Protein AF-A0A7S1H616-F1 (afdb_monomer_lite)

InterPro domains:
  IPR005151 Tail specific protease [PF03572] (18-111)
  IPR029045 ClpP/crotonase-like domain superfamily [SSF52096] (17-111)

Foldseek 3Di:
DPPPQKDKDWDQDPPQGIEIEIEGQEFDPCLQVVVLVSVVVSVVVVHQAYEYEDENRPYYDPNSVQSNVQQAAAFPAWDDFDADPVGTDDTDTRHHHHVDHDRHYHYHYDPD

Sequence (112 aa):
IKITSVRSYSTSVSGVGKVGVIRVKSFSGTTADTVKSEVEGLKKKGANSIVLDLRGNPGGLLPGGVDTASLFLDSNKPVVYVVNKDGVVDAQSTYQTGFDLTTPLVVFVNSN

Organism: NCBI:txid33649

pLDDT: mean 93.94, std 9.31, range [41.44, 98.38]

Secondary structure (DSSP, 8-state):
-----EEEEEEEETTTEEEEEEEESSB-TTHHHHHHHHHHHHHHTT--EEEEE-TT---B-HHHHHHHHHTTS-TT-EEEEEEETTEEEEEEE-SS--S-SSS-EEEE----

Radius of gyration: 15.05 Å; chains: 1; bounding box: 39×36×40 Å

Structure (mmCIF, N/CA/C/O backbone):
data_AF-A0A7S1H616-F1
#
_entry.id   AF-A0A7S1H616-F1
#
loop_
_atom_site.group_PDB
_atom_site.id
_atom_site.type_symbol
_atom_site.label_atom_id
_atom_site.label_alt_id
_atom_site.label_comp_id
_atom_site.label_asym_id
_atom_site.label_entity_id
_atom_site.label_seq_id
_atom_site.pdbx_PDB_ins_code
_atom_site.Cartn_x
_atom_site.Cartn_y
_atom_site.Cartn_z
_atom_site.occupancy
_atom_site.B_iso_or_equiv
_atom_site.auth_seq_id
_atom_site.auth_comp_id
_atom_site.auth_asym_id
_atom_site.auth_atom_id
_atom_site.pdbx_PDB_model_num
ATOM 1 N N . ILE A 1 1 ? 1.426 22.878 -9.380 1.00 41.44 1 ILE A N 1
ATOM 2 C CA . ILE A 1 1 ? 0.215 22.051 -9.138 1.00 41.44 1 ILE A CA 1
ATOM 3 C C . ILE A 1 1 ? 0.621 20.901 -8.223 1.00 41.44 1 ILE A C 1
ATOM 5 O O . ILE A 1 1 ? 1.426 20.081 -8.642 1.00 41.44 1 ILE A O 1
ATOM 9 N N . LYS A 1 2 ? 0.155 20.858 -6.967 1.00 42.94 2 LYS A N 1
ATOM 10 C CA . LYS A 1 2 ? 0.401 19.704 -6.086 1.00 42.94 2 LYS A CA 1
ATOM 11 C C . LYS A 1 2 ? -0.624 18.632 -6.453 1.00 42.94 2 LYS A C 1
ATOM 13 O O . LYS A 1 2 ? -1.774 18.714 -6.034 1.00 42.94 2 LYS A O 1
ATOM 18 N N . ILE A 1 3 ? -0.244 17.682 -7.305 1.00 54.78 3 ILE A N 1
ATOM 19 C CA . ILE A 1 3 ? -1.099 16.528 -7.595 1.00 54.78 3 ILE A CA 1
ATOM 20 C C . ILE A 1 3 ? -1.122 15.671 -6.328 1.00 54.78 3 ILE A C 1
ATOM 22 O O . ILE A 1 3 ? -0.131 15.044 -5.971 1.00 54.78 3 ILE A O 1
ATOM 26 N N . THR A 1 4 ? -2.239 15.681 -5.605 1.00 70.44 4 THR A N 1
ATOM 27 C CA . THR A 1 4 ? -2.435 14.807 -4.443 1.00 70.44 4 THR A CA 1
ATOM 28 C C . THR A 1 4 ? -2.723 13.388 -4.939 1.00 70.44 4 THR A C 1
ATOM 30 O O . THR A 1 4 ? -3.866 13.075 -5.289 1.00 70.44 4 THR A O 1
ATOM 33 N N . SER A 1 5 ? -1.681 12.557 -5.015 1.00 84.38 5 SER A N 1
ATOM 34 C CA . SER A 1 5 ? -1.746 11.172 -5.502 1.00 84.38 5 SER A CA 1
ATOM 35 C C . SER A 1 5 ? -2.368 10.201 -4.498 1.00 84.38 5 SER A C 1
ATOM 37 O O . SER A 1 5 ? -2.904 9.181 -4.916 1.00 84.38 5 SER A O 1
ATOM 39 N N . VAL A 1 6 ? -2.373 10.529 -3.203 1.00 93.69 6 VAL A N 1
ATOM 40 C CA . VAL A 1 6 ? -2.942 9.694 -2.134 1.00 93.69 6 VAL A CA 1
ATOM 41 C C . VAL A 1 6 ? -3.994 10.479 -1.355 1.00 93.69 6 VAL A C 1
ATOM 43 O O . VAL A 1 6 ? -3.775 11.634 -0.998 1.00 93.69 6 VAL A O 1
ATOM 46 N N . ARG A 1 7 ? -5.157 9.873 -1.106 1.00 94.94 7 ARG A N 1
ATOM 47 C CA . ARG A 1 7 ? -6.218 10.425 -0.246 1.00 94.94 7 ARG A CA 1
ATOM 48 C C . ARG A 1 7 ? -6.720 9.353 0.703 1.00 94.94 7 ARG A C 1
ATOM 50 O O . ARG A 1 7 ? -6.788 8.198 0.301 1.00 94.94 7 ARG A O 1
ATOM 57 N N . SER A 1 8 ? -7.144 9.732 1.903 1.00 96.62 8 SER A N 1
ATOM 58 C CA . SER A 1 8 ? -7.699 8.789 2.871 1.00 96.62 8 SER A CA 1
ATOM 59 C C . SER A 1 8 ? -8.995 9.291 3.511 1.00 96.62 8 SER A C 1
ATOM 61 O O . SER A 1 8 ? -9.267 10.494 3.547 1.00 96.62 8 SER A O 1
ATOM 63 N N . TYR A 1 9 ? -9.815 8.362 3.994 1.00 97.12 9 TYR A N 1
ATOM 64 C CA . TYR A 1 9 ? -10.965 8.624 4.861 1.00 97.12 9 TYR A CA 1
ATOM 65 C C . TYR A 1 9 ? -11.328 7.357 5.644 1.00 97.12 9 TYR A C 1
ATOM 67 O O . TYR A 1 9 ? -10.827 6.276 5.352 1.00 97.12 9 TYR A O 1
ATOM 75 N N . SER A 1 10 ? -12.204 7.466 6.644 1.00 97.00 10 SER A N 1
ATOM 76 C CA . SER A 1 10 ? -12.744 6.302 7.359 1.00 97.00 10 SER A CA 1
ATOM 77 C C . SER A 1 10 ? -14.259 6.244 7.240 1.00 97.00 10 SER A C 1
ATOM 79 O O . SER A 1 10 ? -14.909 7.288 7.264 1.00 97.00 10 SER A O 1
ATOM 81 N N . THR A 1 11 ? -14.821 5.043 7.208 1.00 96.31 11 THR A N 1
ATOM 82 C CA . THR A 1 11 ? -16.267 4.800 7.268 1.00 96.31 11 THR A CA 1
ATOM 83 C C . THR A 1 11 ? -16.578 3.693 8.276 1.00 96.31 11 THR A C 1
ATOM 85 O O . THR A 1 11 ? -15.694 2.916 8.626 1.00 96.31 11 THR A O 1
ATOM 88 N N . SER A 1 12 ? -17.815 3.627 8.768 1.00 96.25 12 SER A N 1
ATOM 89 C CA . SER A 1 12 ? -18.267 2.531 9.636 1.00 96.25 12 SER A CA 1
ATOM 90 C C . SER A 1 12 ? -19.174 1.602 8.845 1.00 96.25 12 SER A C 1
ATOM 92 O O . SER A 1 12 ? -20.127 2.055 8.214 1.00 96.25 12 SER A O 1
ATOM 94 N N . VAL A 1 13 ? -18.877 0.308 8.882 1.00 94.31 13 VAL A N 1
ATOM 95 C CA . VAL A 1 13 ? -19.632 -0.736 8.188 1.00 94.31 13 VAL A CA 1
ATOM 96 C C . VAL A 1 13 ? -20.205 -1.685 9.235 1.00 94.31 13 VAL A C 1
ATOM 98 O O . VAL A 1 13 ? -19.469 -2.224 10.065 1.00 94.31 13 VAL A O 1
ATOM 101 N N . SER A 1 14 ? -21.526 -1.876 9.212 1.00 94.25 14 SER A N 1
ATOM 102 C CA . SER A 1 14 ? -22.207 -2.794 10.131 1.00 94.25 14 SER A CA 1
ATOM 103 C C . SER A 1 14 ? -21.621 -4.204 10.013 1.00 94.25 14 SER A C 1
ATOM 105 O O . SER A 1 14 ? -21.417 -4.696 8.906 1.00 94.25 14 SER A O 1
ATOM 107 N N . GLY A 1 15 ? -21.303 -4.834 11.146 1.00 92.25 15 GLY A N 1
ATOM 108 C CA . GLY A 1 15 ? -20.690 -6.168 11.196 1.00 92.25 15 GLY A CA 1
ATOM 109 C C . GLY A 1 15 ? -19.177 -6.227 10.932 1.00 92.25 15 GLY A C 1
ATOM 110 O O . GLY A 1 15 ? -18.582 -7.269 11.175 1.00 92.25 15 GLY A O 1
ATOM 111 N N . VAL A 1 16 ? -18.538 -5.134 10.497 1.00 92.12 16 VAL A N 1
ATOM 112 C CA . VAL A 1 16 ? -17.074 -5.060 10.268 1.00 92.12 16 VAL A CA 1
ATOM 113 C C . VAL A 1 16 ? -16.400 -4.079 11.236 1.00 92.12 16 VAL A C 1
ATOM 115 O O . VAL A 1 16 ? -15.293 -4.314 11.720 1.00 92.12 16 VAL A O 1
ATOM 118 N N . GLY A 1 17 ? -17.078 -2.978 11.562 1.00 95.06 17 GLY A N 1
ATOM 119 C CA . GLY A 1 17 ? -16.531 -1.894 12.372 1.00 95.06 17 GLY A CA 1
ATOM 120 C C . GLY A 1 17 ? -16.018 -0.745 11.509 1.00 95.06 17 GLY A C 1
ATOM 121 O O . GLY A 1 17 ? -16.606 -0.414 10.477 1.00 95.06 17 GLY A O 1
ATOM 122 N N . LYS A 1 18 ? -14.955 -0.078 11.962 1.00 97.81 18 LYS A N 1
ATOM 123 C CA . LYS A 1 18 ? -14.431 1.118 11.300 1.00 97.81 18 LYS A CA 1
ATOM 124 C C . LYS A 1 18 ? -13.367 0.738 10.275 1.00 97.81 18 LYS A C 1
ATOM 126 O O . LYS A 1 18 ? -12.311 0.221 10.627 1.00 97.81 18 LYS A O 1
ATOM 131 N N . VAL A 1 19 ? -13.638 1.059 9.019 1.00 98.12 19 VAL A N 1
ATOM 132 C CA . VAL A 1 19 ? -12.784 0.763 7.869 1.00 98.12 19 VAL A CA 1
ATOM 133 C C . VAL A 1 19 ? -12.073 2.041 7.440 1.00 98.12 19 VAL A C 1
ATOM 135 O O . VAL A 1 19 ? -12.715 3.069 7.208 1.00 98.12 19 VAL A O 1
ATOM 138 N N . GLY A 1 20 ? -10.750 1.989 7.326 1.00 98.31 20 GLY A N 1
ATOM 139 C CA . GLY A 1 20 ? -9.958 3.031 6.687 1.00 98.31 20 GLY A CA 1
ATOM 140 C C . GLY A 1 20 ? -9.855 2.773 5.188 1.00 98.31 20 GLY A C 1
ATOM 141 O O . GLY A 1 20 ? -9.581 1.658 4.769 1.00 98.31 20 GLY A O 1
ATOM 142 N N . VAL A 1 21 ? -10.073 3.789 4.365 1.00 98.38 21 VAL A N 1
ATOM 143 C CA . VAL A 1 21 ? -9.946 3.701 2.909 1.00 98.38 21 VAL A CA 1
ATOM 144 C C . VAL A 1 21 ? -8.841 4.645 2.475 1.00 98.38 21 VAL A C 1
ATOM 146 O O . VAL A 1 21 ? -8.892 5.836 2.778 1.00 98.38 21 VAL A O 1
ATOM 149 N N . ILE A 1 22 ? -7.857 4.120 1.752 1.00 98.31 22 ILE A N 1
ATOM 150 C CA . ILE A 1 22 ? -6.748 4.876 1.177 1.00 98.31 22 ILE A CA 1
ATOM 151 C C . ILE A 1 22 ? -6.810 4.703 -0.330 1.00 98.31 22 ILE A C 1
ATOM 153 O O . ILE A 1 22 ? -6.678 3.598 -0.843 1.00 98.31 22 ILE A O 1
ATOM 157 N N . ARG A 1 23 ? -7.002 5.804 -1.051 1.00 97.88 23 ARG A N 1
ATOM 158 C CA . ARG A 1 23 ? -7.016 5.823 -2.509 1.00 97.88 23 ARG A CA 1
ATOM 159 C C . ARG A 1 23 ? -5.687 6.320 -3.049 1.00 97.88 23 ARG A C 1
ATOM 161 O O . ARG A 1 23 ? -5.322 7.469 -2.793 1.00 97.88 23 ARG A O 1
ATOM 168 N N . VAL A 1 24 ? -5.028 5.495 -3.860 1.00 97.62 24 VAL A N 1
ATOM 169 C CA . VAL A 1 24 ? -3.789 5.842 -4.571 1.00 97.62 24 VAL A CA 1
ATOM 170 C C . VAL A 1 24 ? -4.110 6.007 -6.052 1.00 97.62 24 VAL A C 1
ATOM 172 O O . VAL A 1 24 ? -4.468 5.049 -6.728 1.00 97.62 24 VAL A O 1
ATOM 175 N N . LYS A 1 25 ? -4.001 7.237 -6.559 1.00 95.44 25 LYS A N 1
ATOM 176 C CA . LYS A 1 25 ? -4.292 7.594 -7.957 1.00 95.44 25 LYS A CA 1
ATOM 177 C C . LYS A 1 25 ? -3.138 7.312 -8.919 1.00 95.44 25 LYS A C 1
ATOM 179 O O . LYS A 1 25 ? -3.392 7.130 -10.100 1.00 95.44 25 LYS A O 1
ATOM 184 N N . SER A 1 26 ? -1.900 7.345 -8.436 1.00 95.19 26 SER A N 1
ATOM 185 C CA . SER A 1 26 ? -0.686 7.063 -9.210 1.00 95.19 26 SER A CA 1
ATOM 186 C C . SER A 1 26 ? 0.476 6.787 -8.261 1.00 95.19 26 SER A C 1
ATOM 188 O O . SER A 1 26 ? 0.513 7.341 -7.156 1.00 95.19 26 SER A O 1
ATOM 190 N N . PHE A 1 27 ? 1.455 6.001 -8.702 1.00 96.12 27 PHE A N 1
ATOM 191 C CA . PHE A 1 27 ? 2.663 5.731 -7.919 1.00 96.12 27 PHE A CA 1
ATOM 192 C C . PHE A 1 27 ? 3.772 6.754 -8.206 1.00 96.12 27 PHE A C 1
ATOM 194 O O . PHE A 1 27 ? 4.186 6.953 -9.348 1.00 96.12 27 PHE A O 1
ATOM 201 N N . SER A 1 28 ? 4.265 7.402 -7.153 1.00 95.00 28 SER A N 1
ATOM 202 C CA . SER A 1 28 ? 5.425 8.296 -7.148 1.00 95.00 28 SER A CA 1
ATOM 203 C C . SER A 1 28 ? 6.436 7.832 -6.098 1.00 95.00 28 SER A C 1
ATOM 205 O O . SER A 1 28 ? 6.133 6.975 -5.271 1.00 95.00 28 SER A O 1
ATOM 207 N N . GLY A 1 29 ? 7.627 8.438 -6.078 1.00 93.12 29 GLY A N 1
ATOM 208 C CA . GLY A 1 29 ? 8.676 8.093 -5.106 1.00 93.12 29 GLY A CA 1
ATOM 209 C C . GLY A 1 29 ? 8.325 8.378 -3.639 1.00 93.12 29 GLY A C 1
ATOM 210 O O . GLY A 1 29 ? 9.067 7.989 -2.756 1.00 93.12 29 GLY A O 1
ATOM 211 N N . THR A 1 30 ? 7.201 9.046 -3.363 1.00 95.25 30 THR A N 1
ATOM 212 C CA . THR A 1 30 ? 6.728 9.373 -2.004 1.00 95.25 30 THR A CA 1
ATOM 213 C C . THR A 1 30 ? 5.436 8.640 -1.630 1.00 95.25 30 THR A C 1
ATOM 215 O O . THR A 1 30 ? 4.841 8.925 -0.585 1.00 95.25 30 THR A O 1
ATOM 218 N N . THR A 1 31 ? 4.933 7.751 -2.499 1.00 96.31 31 THR A N 1
ATOM 219 C CA . THR A 1 31 ? 3.641 7.085 -2.284 1.00 96.31 31 THR A CA 1
ATOM 220 C C . THR A 1 31 ? 3.669 6.217 -1.033 1.00 96.31 31 THR A C 1
ATOM 222 O O . THR A 1 31 ? 2.749 6.335 -0.229 1.00 96.31 31 THR A O 1
ATOM 225 N N . ALA A 1 32 ? 4.725 5.425 -0.826 1.00 96.94 32 ALA A N 1
ATOM 226 C CA . ALA A 1 32 ? 4.838 4.533 0.326 1.00 96.94 32 ALA A CA 1
ATOM 227 C C . ALA A 1 32 ? 4.786 5.300 1.659 1.00 96.94 32 ALA A C 1
ATOM 229 O O . ALA A 1 32 ? 3.955 4.993 2.513 1.00 96.94 32 ALA A O 1
ATOM 230 N N . ASP A 1 33 ? 5.578 6.366 1.803 1.00 97.12 33 ASP A N 1
ATOM 231 C CA . ASP A 1 33 ? 5.584 7.196 3.016 1.00 97.12 33 ASP A CA 1
ATOM 232 C C . ASP A 1 33 ? 4.218 7.826 3.292 1.00 97.12 33 ASP A C 1
ATOM 234 O O . ASP A 1 33 ? 3.741 7.849 4.430 1.00 97.12 33 ASP A O 1
ATOM 238 N N . THR A 1 34 ? 3.557 8.304 2.235 1.00 97.31 34 THR A N 1
ATOM 239 C CA . THR A 1 34 ? 2.228 8.907 2.362 1.00 97.31 34 THR A CA 1
ATOM 240 C C . THR A 1 34 ? 1.199 7.853 2.768 1.00 97.31 34 THR A C 1
ATOM 242 O O . THR A 1 34 ? 0.437 8.079 3.701 1.00 97.31 34 THR A O 1
ATOM 245 N N . VAL A 1 35 ? 1.198 6.677 2.130 1.00 98.00 35 VAL A N 1
ATOM 246 C CA . VAL A 1 35 ? 0.301 5.566 2.487 1.00 98.00 35 VAL A CA 1
ATOM 247 C C . VAL A 1 35 ? 0.522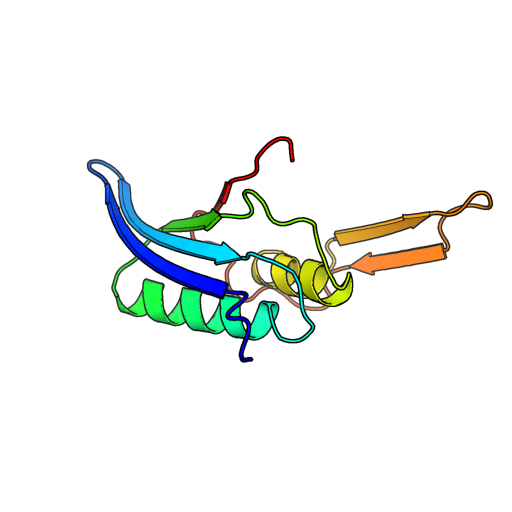 5.144 3.937 1.00 98.00 35 VAL A C 1
ATOM 249 O O . VAL A 1 35 ? -0.450 5.055 4.683 1.00 98.00 35 VAL A O 1
ATOM 252 N N . LYS A 1 36 ? 1.773 4.959 4.369 1.00 98.06 36 LYS A N 1
ATOM 253 C CA . LYS A 1 36 ? 2.107 4.616 5.756 1.00 98.06 36 LYS A CA 1
ATOM 254 C C . LYS A 1 36 ? 1.547 5.641 6.745 1.00 98.06 36 LYS A C 1
ATOM 256 O O . LYS A 1 36 ? 0.867 5.262 7.697 1.00 98.06 36 LYS A O 1
ATOM 261 N N . SER A 1 37 ? 1.778 6.931 6.492 1.00 98.06 37 SER A N 1
ATOM 262 C CA . SER A 1 37 ? 1.280 8.016 7.348 1.00 98.06 37 SER A CA 1
ATOM 263 C C . SER A 1 37 ? -0.253 8.030 7.438 1.00 98.06 37 SER A C 1
ATOM 265 O O . SER A 1 37 ? -0.818 8.177 8.525 1.00 98.06 37 SER A O 1
ATOM 267 N N . GLU A 1 38 ? -0.939 7.805 6.316 1.00 98.00 38 GLU A N 1
ATOM 268 C CA . GLU A 1 38 ? -2.400 7.736 6.278 1.00 98.00 38 GLU A CA 1
ATOM 269 C C . GLU A 1 38 ? -2.944 6.496 7.010 1.00 98.00 38 GLU A C 1
ATOM 271 O O . GLU A 1 38 ? -3.916 6.615 7.760 1.00 98.00 38 GLU A O 1
ATOM 276 N N . VAL A 1 39 ? -2.304 5.324 6.874 1.00 98.00 39 VAL A N 1
ATOM 277 C CA . VAL A 1 39 ? -2.666 4.115 7.643 1.00 98.00 39 VAL A CA 1
ATOM 278 C C . VAL A 1 39 ? -2.537 4.384 9.143 1.00 98.00 39 VAL A C 1
ATOM 280 O O . VAL A 1 39 ? -3.486 4.142 9.891 1.00 98.00 39 VAL A O 1
ATOM 283 N N . GLU A 1 40 ? -1.407 4.932 9.597 1.00 98.00 40 GLU A N 1
ATOM 284 C CA . GLU A 1 40 ? -1.200 5.287 11.008 1.00 98.00 40 GLU A CA 1
ATOM 285 C C . GLU A 1 40 ? -2.286 6.243 11.519 1.00 98.00 40 GLU A C 1
ATOM 287 O O . GLU A 1 40 ? -2.840 6.045 12.605 1.00 98.00 40 GLU A O 1
ATOM 292 N N . GLY A 1 41 ? -2.620 7.268 10.731 1.00 97.94 41 GLY A N 1
ATOM 293 C CA . GLY A 1 41 ? -3.667 8.232 11.058 1.00 97.94 41 GLY A CA 1
ATOM 294 C C . GLY A 1 41 ? -5.054 7.595 11.167 1.00 97.94 41 GLY A C 1
ATOM 295 O O . GLY A 1 41 ? -5.810 7.910 12.090 1.00 97.94 41 GLY A O 1
ATOM 296 N N . LEU A 1 42 ? -5.397 6.680 10.260 1.00 98.12 42 LEU A N 1
ATOM 297 C CA . LEU A 1 42 ? -6.672 5.959 10.274 1.00 98.12 42 LEU A CA 1
ATOM 298 C C . LEU A 1 42 ? -6.767 4.992 11.460 1.00 98.12 42 LEU A C 1
ATOM 300 O O . LEU A 1 42 ? -7.799 4.964 12.136 1.00 98.12 42 LEU A O 1
ATOM 304 N N . LYS A 1 43 ? -5.685 4.271 11.777 1.00 96.94 43 LYS A N 1
ATOM 305 C CA . LYS A 1 43 ? -5.613 3.377 12.945 1.00 96.94 43 LYS A CA 1
ATOM 306 C C . LYS A 1 43 ? -5.772 4.150 14.252 1.00 96.94 43 LYS A C 1
ATOM 308 O O . LYS A 1 43 ? -6.579 3.763 15.092 1.00 96.94 43 LYS A O 1
ATOM 313 N N . LYS A 1 44 ? -5.117 5.310 14.390 1.00 97.50 44 LYS A N 1
ATOM 314 C CA . LYS A 1 44 ? -5.313 6.224 15.538 1.00 97.50 44 LYS A CA 1
ATOM 315 C C . LYS A 1 44 ? -6.759 6.716 15.667 1.00 97.50 44 LYS A C 1
ATOM 317 O O . LYS A 1 44 ? -7.220 6.980 16.771 1.00 97.50 44 LYS A O 1
ATOM 322 N N . LYS A 1 45 ? -7.494 6.808 14.555 1.00 96.62 45 LYS A N 1
ATOM 323 C CA . LYS A 1 45 ? -8.930 7.143 14.527 1.00 96.62 45 LYS A CA 1
ATOM 324 C C . LYS A 1 45 ? -9.842 5.931 14.765 1.00 96.62 45 LYS A C 1
ATOM 326 O O . LYS A 1 45 ? -11.062 6.080 14.658 1.00 96.62 45 LYS A O 1
ATOM 331 N N . GLY A 1 46 ? -9.288 4.762 15.079 1.00 96.88 46 GLY A N 1
ATOM 332 C CA . GLY A 1 46 ? -10.018 3.542 15.418 1.00 96.88 46 GLY A CA 1
ATOM 333 C C . GLY A 1 46 ? -10.339 2.632 14.234 1.00 96.88 46 GLY A C 1
ATOM 334 O O . GLY A 1 46 ? -11.177 1.750 14.391 1.00 96.88 46 GLY A O 1
ATOM 335 N N . ALA A 1 47 ? -9.741 2.846 13.055 1.00 97.75 47 ALA A N 1
ATOM 336 C CA . ALA A 1 47 ? -9.890 1.903 11.950 1.00 97.75 47 ALA A CA 1
ATOM 337 C C . ALA A 1 47 ? -9.191 0.575 12.283 1.00 97.75 47 ALA A C 1
ATOM 339 O O . ALA A 1 47 ? -8.019 0.571 12.659 1.00 97.75 47 ALA A O 1
ATOM 340 N N . ASN A 1 48 ? -9.909 -0.537 12.138 1.00 95.88 48 ASN A N 1
ATOM 341 C CA . ASN A 1 48 ? -9.425 -1.892 12.432 1.00 95.88 48 ASN A CA 1
ATOM 342 C C . ASN A 1 48 ? -9.184 -2.731 11.166 1.00 95.88 48 ASN A C 1
ATOM 344 O O . ASN A 1 48 ? -8.765 -3.878 11.258 1.00 95.88 48 ASN A O 1
ATOM 348 N N . SER A 1 49 ? -9.478 -2.166 10.000 1.00 97.56 49 SER A N 1
ATOM 349 C CA . SER A 1 49 ? -9.358 -2.781 8.681 1.00 97.56 49 SER A CA 1
ATOM 350 C C . SER A 1 49 ? -9.098 -1.688 7.648 1.00 97.56 49 SER A C 1
ATOM 352 O O . SER A 1 49 ? -9.492 -0.530 7.842 1.00 97.56 49 SER A O 1
ATOM 354 N N . ILE A 1 50 ? -8.403 -2.038 6.567 1.00 98.25 50 ILE A N 1
ATOM 355 C CA . ILE A 1 50 ? -7.947 -1.094 5.547 1.00 98.25 50 ILE A CA 1
ATOM 356 C C . ILE A 1 50 ? -8.376 -1.565 4.158 1.00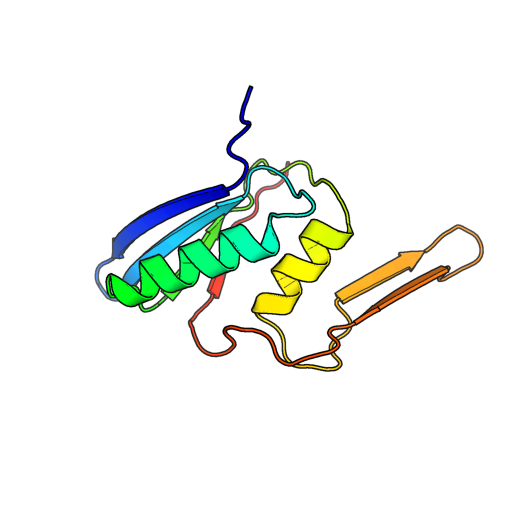 98.25 50 ILE A C 1
ATOM 358 O O . ILE A 1 50 ? -8.259 -2.736 3.806 1.00 98.25 50 ILE A O 1
ATOM 362 N N . VAL A 1 51 ? -8.839 -0.621 3.344 1.00 98.38 51 VAL A N 1
ATOM 363 C CA . VAL A 1 51 ? -9.035 -0.784 1.905 1.00 98.38 51 VAL A CA 1
ATOM 364 C C . VAL A 1 51 ? -8.025 0.094 1.179 1.00 98.38 51 VAL A C 1
ATOM 366 O O . VAL A 1 51 ? -8.034 1.316 1.341 1.00 98.38 51 VAL A O 1
ATOM 369 N N . LEU A 1 52 ? -7.190 -0.517 0.345 1.00 98.25 52 LEU A N 1
ATOM 370 C CA . LEU A 1 52 ? -6.335 0.174 -0.612 1.00 98.25 52 LEU A CA 1
ATOM 371 C C . LEU A 1 52 ? -7.061 0.245 -1.963 1.00 98.25 52 LEU A C 1
ATOM 373 O O . LEU A 1 52 ? -7.129 -0.738 -2.697 1.00 98.25 52 LEU A O 1
ATOM 377 N N . ASP A 1 53 ? -7.640 1.402 -2.280 1.00 98.00 53 ASP A N 1
ATOM 378 C CA . ASP A 1 53 ? -8.362 1.654 -3.532 1.00 98.00 53 ASP A CA 1
ATOM 379 C C . ASP A 1 53 ? -7.386 2.099 -4.630 1.00 98.00 53 ASP A C 1
ATOM 381 O O . ASP A 1 53 ? -6.886 3.230 -4.631 1.00 98.00 53 ASP A O 1
ATOM 385 N N . LEU A 1 54 ? -7.129 1.193 -5.572 1.00 97.31 54 LEU A N 1
ATOM 386 C CA . LEU A 1 54 ? -6.284 1.395 -6.749 1.00 97.31 54 LEU A CA 1
ATOM 387 C C . LEU A 1 54 ? -7.111 1.579 -8.031 1.00 97.31 54 LEU A C 1
ATOM 389 O O . LEU A 1 54 ? -6.563 1.551 -9.131 1.00 97.31 54 LEU A O 1
ATOM 393 N N . ARG A 1 55 ? -8.431 1.780 -7.936 1.00 96.62 55 ARG A N 1
ATOM 394 C CA . ARG A 1 55 ? -9.269 1.923 -9.133 1.00 96.62 55 ARG A CA 1
ATOM 395 C C . ARG A 1 55 ? -8.931 3.191 -9.908 1.00 96.62 55 ARG A C 1
ATOM 397 O O . ARG A 1 55 ? -8.957 4.308 -9.366 1.00 96.62 55 ARG A O 1
ATOM 404 N N . GLY A 1 56 ? -8.706 3.012 -11.207 1.00 94.81 56 GLY A N 1
ATOM 405 C CA . GLY A 1 56 ? -8.285 4.075 -12.116 1.00 94.81 56 GLY A CA 1
ATOM 406 C C . GLY A 1 56 ? -6.865 4.581 -11.860 1.00 94.81 56 GLY A C 1
ATOM 407 O O . GLY A 1 56 ? -6.571 5.718 -12.219 1.00 94.81 56 GLY A O 1
ATOM 408 N N . ASN A 1 57 ? -6.014 3.781 -11.212 1.00 95.50 57 ASN A N 1
ATOM 409 C CA . ASN A 1 57 ? -4.584 4.041 -11.105 1.00 95.50 57 ASN A CA 1
ATOM 410 C C . ASN A 1 57 ? -3.877 3.453 -12.344 1.00 95.50 57 ASN A C 1
ATOM 412 O O . ASN A 1 57 ? -3.797 2.232 -12.446 1.00 95.50 57 ASN A O 1
ATOM 416 N N . PRO A 1 58 ? -3.358 4.279 -13.274 1.00 94.56 58 PRO A N 1
ATOM 417 C CA . PRO A 1 58 ? -2.699 3.799 -14.493 1.00 94.56 58 PRO A CA 1
ATOM 418 C C . PRO A 1 58 ? -1.271 3.276 -14.243 1.00 94.56 58 PRO A C 1
ATOM 420 O O . PRO A 1 58 ? -0.553 2.964 -15.189 1.00 94.56 58 PRO A O 1
ATOM 423 N N . GLY A 1 59 ? -0.818 3.247 -12.986 1.00 93.56 59 GLY A N 1
ATOM 424 C CA . GLY A 1 59 ? 0.544 2.913 -12.592 1.00 93.56 59 GLY A CA 1
ATOM 425 C C . GLY A 1 59 ? 1.360 4.142 -12.185 1.00 93.56 59 GLY A C 1
ATOM 426 O O . GLY A 1 59 ? 0.872 5.075 -11.536 1.00 93.56 59 GLY A O 1
ATOM 427 N N . GLY A 1 60 ? 2.649 4.117 -12.510 1.00 94.25 60 GLY A N 1
ATOM 428 C CA . GLY A 1 60 ? 3.613 5.141 -12.123 1.00 94.25 60 GLY A CA 1
ATOM 429 C C . GLY A 1 60 ? 5.012 4.557 -11.965 1.00 94.25 60 GLY A C 1
ATOM 430 O O . GLY A 1 60 ? 5.372 3.598 -12.643 1.00 94.25 60 GLY A O 1
ATOM 431 N N . LEU A 1 61 ? 5.805 5.137 -11.068 1.00 94.81 61 LEU A N 1
ATOM 432 C CA . LEU A 1 61 ? 7.162 4.659 -10.812 1.00 94.81 61 LEU A CA 1
ATOM 433 C C . LEU A 1 61 ? 7.134 3.276 -10.153 1.00 94.81 61 LEU A C 1
ATOM 435 O O . LEU A 1 61 ? 6.515 3.114 -9.101 1.00 94.81 61 LEU A O 1
ATOM 439 N N . LEU A 1 62 ? 7.860 2.317 -10.739 1.00 94.50 62 LEU A N 1
ATOM 440 C CA . LEU A 1 62 ? 7.994 0.956 -10.214 1.00 94.50 62 LEU A CA 1
ATOM 441 C C . LEU A 1 62 ? 8.416 0.930 -8.730 1.00 94.50 62 LEU A C 1
ATOM 443 O O . LEU A 1 62 ? 7.709 0.278 -7.960 1.00 94.50 62 LEU A O 1
ATOM 447 N N . PRO A 1 63 ? 9.446 1.689 -8.285 1.00 94.06 63 PRO A N 1
ATOM 448 C CA . PRO A 1 63 ? 9.800 1.748 -6.864 1.00 94.06 63 PRO A CA 1
ATOM 449 C C . PRO A 1 63 ? 8.632 2.186 -5.978 1.00 94.06 63 PRO A C 1
ATOM 451 O O . PRO A 1 63 ? 8.366 1.571 -4.958 1.00 94.06 63 PRO A O 1
ATOM 454 N N . GLY A 1 64 ? 7.834 3.164 -6.419 1.00 95.06 64 GLY A N 1
ATOM 455 C CA . GLY A 1 64 ? 6.667 3.615 -5.659 1.00 95.06 64 GLY A CA 1
ATOM 456 C C . GLY A 1 64 ? 5.636 2.505 -5.427 1.00 95.06 64 GLY A C 1
ATOM 457 O O . GLY A 1 64 ? 5.010 2.467 -4.368 1.00 95.06 64 GLY A O 1
ATOM 458 N N . GLY A 1 65 ? 5.465 1.592 -6.388 1.00 95.75 65 GLY A N 1
ATOM 459 C CA . GLY A 1 65 ? 4.614 0.410 -6.240 1.00 95.75 65 GLY A CA 1
ATOM 460 C C . GLY A 1 65 ? 5.226 -0.646 -5.319 1.00 95.75 65 GLY A C 1
ATOM 461 O O . GLY A 1 65 ? 4.556 -1.115 -4.398 1.00 95.75 65 GLY A O 1
ATOM 462 N N . VAL A 1 66 ? 6.504 -0.974 -5.531 1.00 96.31 66 VAL A N 1
ATOM 463 C CA . VAL A 1 66 ? 7.247 -1.972 -4.743 1.00 96.31 66 VAL A CA 1
ATOM 464 C C . VAL A 1 66 ? 7.350 -1.560 -3.276 1.00 96.31 66 VAL A C 1
ATOM 466 O O . VAL A 1 66 ? 7.026 -2.353 -2.391 1.00 96.31 66 VAL A O 1
ATOM 469 N N . ASP A 1 67 ? 7.703 -0.308 -3.002 1.00 96.69 67 ASP A N 1
ATOM 470 C CA . ASP A 1 67 ? 7.824 0.227 -1.645 1.00 96.69 67 ASP A CA 1
ATOM 471 C C . ASP A 1 67 ? 6.461 0.261 -0.943 1.00 96.69 67 ASP A C 1
ATOM 473 O O . ASP A 1 67 ? 6.358 -0.057 0.241 1.00 96.69 67 ASP A O 1
ATOM 477 N N . THR A 1 68 ? 5.386 0.582 -1.676 1.00 97.38 68 THR A N 1
ATOM 478 C CA . THR A 1 68 ? 4.022 0.559 -1.121 1.00 97.38 68 THR A CA 1
ATOM 479 C C . THR A 1 68 ? 3.584 -0.865 -0.782 1.00 97.38 68 THR A C 1
ATOM 481 O O . THR A 1 68 ? 3.009 -1.080 0.282 1.00 97.38 68 THR A O 1
ATOM 484 N N . ALA A 1 69 ? 3.860 -1.845 -1.648 1.00 97.19 69 ALA A N 1
ATOM 485 C CA . ALA A 1 69 ? 3.567 -3.252 -1.368 1.00 97.19 69 ALA A CA 1
ATOM 486 C C . ALA A 1 69 ? 4.372 -3.762 -0.163 1.00 97.19 69 ALA A C 1
ATOM 488 O O . ALA A 1 69 ? 3.832 -4.452 0.701 1.00 97.19 69 ALA A O 1
ATOM 489 N N . SER A 1 70 ? 5.636 -3.344 -0.059 1.00 97.50 70 SER A N 1
ATOM 490 C CA . SER A 1 70 ? 6.544 -3.715 1.030 1.00 97.50 70 SER A CA 1
ATOM 491 C C . SER A 1 70 ? 6.042 -3.295 2.416 1.00 97.50 70 SER A C 1
ATOM 493 O O . SER A 1 70 ? 6.426 -3.906 3.408 1.00 97.50 70 SER A O 1
ATOM 495 N N . LEU A 1 71 ? 5.144 -2.306 2.519 1.00 97.81 71 LEU A N 1
ATOM 496 C CA . LEU A 1 71 ? 4.516 -1.929 3.793 1.00 97.81 71 LEU A CA 1
ATOM 497 C C . LEU A 1 71 ? 3.694 -3.060 4.424 1.00 97.81 71 LEU A C 1
ATOM 499 O O . LEU A 1 71 ? 3.505 -3.045 5.639 1.00 97.81 71 LEU A O 1
ATOM 503 N N . PHE A 1 72 ? 3.211 -4.008 3.619 1.00 97.81 72 PHE A N 1
ATOM 504 C CA . PHE A 1 72 ? 2.230 -5.020 4.022 1.00 97.81 72 PHE A CA 1
ATOM 505 C C . PHE A 1 72 ? 2.736 -6.459 3.860 1.00 97.81 72 PHE A C 1
ATOM 507 O O . PHE A 1 72 ? 1.953 -7.404 3.917 1.00 97.81 72 PHE A O 1
ATOM 514 N N . LEU A 1 73 ? 4.036 -6.639 3.624 1.00 97.38 73 LEU A N 1
ATOM 515 C CA . LEU A 1 73 ? 4.652 -7.935 3.351 1.00 97.38 73 LEU A CA 1
ATOM 516 C C . LEU A 1 73 ? 5.766 -8.232 4.358 1.00 97.38 73 LEU A C 1
ATOM 518 O O . LEU A 1 73 ? 6.472 -7.331 4.804 1.00 97.38 73 LEU A O 1
ATOM 522 N N . ASP A 1 74 ? 5.951 -9.506 4.700 1.00 97.69 74 ASP A N 1
ATOM 523 C CA . ASP A 1 74 ? 7.120 -9.958 5.463 1.00 97.69 74 ASP A CA 1
ATOM 524 C C . ASP A 1 74 ? 8.432 -9.653 4.729 1.00 97.69 74 ASP A C 1
ATOM 526 O O . ASP A 1 74 ? 8.432 -9.389 3.527 1.00 97.69 74 ASP A O 1
ATOM 530 N N . SER A 1 75 ? 9.563 -9.761 5.431 1.00 95.62 75 SER A N 1
ATOM 531 C CA . SER A 1 75 ? 10.888 -9.736 4.804 1.00 95.62 75 SER A CA 1
ATOM 532 C C . SER A 1 75 ? 11.109 -10.943 3.881 1.00 95.62 75 SER A C 1
ATOM 534 O O . SER A 1 75 ? 10.503 -12.006 4.045 1.00 95.62 75 SER A O 1
ATOM 536 N N . ASN A 1 76 ? 12.019 -10.788 2.917 1.00 94.94 76 ASN A N 1
ATOM 537 C CA . ASN A 1 76 ? 12.421 -11.819 1.959 1.00 94.94 76 ASN A CA 1
ATOM 538 C C . ASN A 1 76 ? 11.267 -12.359 1.094 1.00 94.94 76 ASN A C 1
ATOM 540 O O . ASN A 1 76 ? 11.256 -13.534 0.718 1.00 94.94 76 ASN A O 1
ATOM 544 N N . LYS A 1 77 ? 10.280 -11.517 0.775 1.00 96.44 77 LYS A N 1
ATOM 545 C CA . LYS A 1 77 ? 9.183 -11.857 -0.136 1.00 96.44 77 LYS A CA 1
ATOM 546 C C . LYS A 1 77 ? 9.457 -11.274 -1.519 1.00 96.44 77 LYS A C 1
ATOM 548 O O . LYS A 1 77 ? 9.715 -10.074 -1.602 1.00 96.44 77 LYS A O 1
ATOM 553 N N . PRO A 1 78 ? 9.391 -12.078 -2.595 1.00 95.44 78 PRO A N 1
ATOM 554 C CA . PRO A 1 78 ? 9.495 -11.551 -3.949 1.00 95.44 78 PRO A CA 1
ATOM 555 C C . PRO A 1 78 ? 8.296 -10.645 -4.241 1.00 95.44 78 PRO A C 1
ATOM 557 O O . PRO A 1 78 ? 7.155 -11.014 -3.961 1.00 95.44 78 PRO A O 1
ATOM 560 N N . VAL A 1 79 ? 8.560 -9.462 -4.797 1.00 95.56 79 VAL A N 1
ATOM 561 C CA . VAL A 1 79 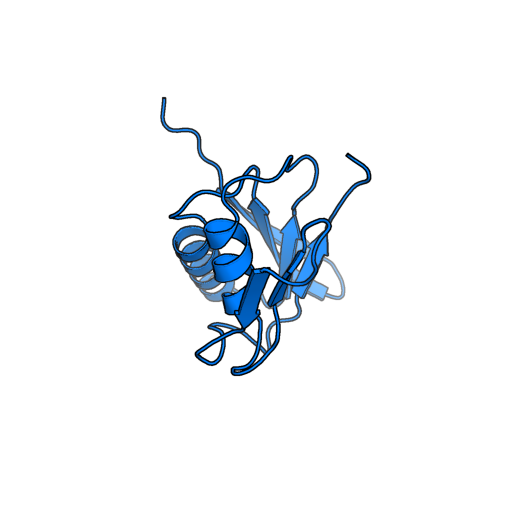? 7.534 -8.461 -5.126 1.00 95.56 79 VAL A CA 1
ATOM 562 C C . VAL A 1 79 ? 7.355 -8.342 -6.636 1.00 95.56 79 VAL A C 1
ATOM 564 O O . VAL A 1 79 ? 6.226 -8.344 -7.121 1.00 95.56 79 VAL A O 1
ATOM 567 N N . VAL A 1 80 ? 8.451 -8.255 -7.394 1.00 96.06 80 VAL A N 1
ATOM 568 C CA . VAL A 1 80 ? 8.398 -8.089 -8.853 1.00 96.06 80 VAL A CA 1
ATOM 569 C C . VAL A 1 80 ? 9.607 -8.719 -9.538 1.00 96.06 80 VAL A C 1
ATOM 571 O O . VAL A 1 80 ? 10.714 -8.701 -9.004 1.00 96.06 80 VAL A O 1
ATOM 574 N N . TYR A 1 81 ? 9.383 -9.228 -10.749 1.00 95.88 81 TYR A N 1
ATOM 575 C CA . TYR A 1 81 ? 10.420 -9.616 -11.700 1.00 95.88 81 TYR A CA 1
ATOM 576 C C . TYR A 1 81 ? 10.274 -8.765 -12.963 1.00 95.88 81 TYR A C 1
ATOM 578 O O . TYR A 1 81 ? 9.186 -8.690 -13.536 1.00 95.88 81 TYR A O 1
ATOM 586 N N . VAL A 1 82 ? 11.361 -8.141 -13.409 1.00 94.19 82 VAL A N 1
ATOM 587 C CA . VAL A 1 82 ? 11.436 -7.452 -14.700 1.00 94.19 82 VAL A CA 1
ATOM 588 C C . VAL A 1 82 ? 12.046 -8.418 -15.702 1.00 94.19 82 VAL A C 1
ATOM 590 O O . VAL A 1 82 ? 13.138 -8.940 -15.487 1.00 94.19 82 VAL A O 1
ATOM 593 N N . VAL A 1 83 ? 11.330 -8.663 -16.795 1.00 96.00 83 VAL A N 1
ATOM 594 C CA . VAL A 1 83 ? 11.695 -9.657 -17.808 1.00 96.00 83 VAL A CA 1
ATOM 595 C C . VAL A 1 83 ? 11.738 -8.980 -19.170 1.00 96.00 83 VAL A C 1
ATOM 597 O O . VAL A 1 83 ? 10.799 -8.279 -19.547 1.00 96.00 83 VAL A O 1
ATOM 600 N N . ASN A 1 84 ? 12.825 -9.186 -19.909 1.00 96.00 84 ASN A N 1
ATOM 601 C CA . ASN A 1 84 ? 12.931 -8.807 -21.313 1.00 96.00 84 ASN A CA 1
ATOM 602 C C . ASN A 1 84 ? 12.971 -10.071 -22.196 1.00 96.00 84 ASN A C 1
ATOM 604 O O . ASN A 1 84 ? 12.839 -11.192 -21.709 1.00 96.00 84 ASN A O 1
ATOM 608 N N . LYS A 1 85 ? 13.163 -9.903 -23.507 1.00 95.62 85 LYS A N 1
ATOM 609 C CA . LYS A 1 85 ? 13.227 -11.026 -24.460 1.00 95.62 85 LYS A CA 1
ATOM 610 C C . LYS A 1 85 ? 14.323 -12.067 -24.156 1.00 95.62 85 LYS A C 1
ATOM 612 O O . LYS A 1 85 ? 14.223 -13.186 -24.644 1.00 95.62 85 LYS A O 1
ATOM 617 N N . ASP A 1 86 ? 15.352 -11.694 -23.395 1.00 95.25 86 ASP A N 1
ATOM 618 C CA . ASP A 1 86 ? 16.518 -12.524 -23.075 1.00 95.25 86 ASP A CA 1
ATOM 619 C C . ASP A 1 86 ? 16.413 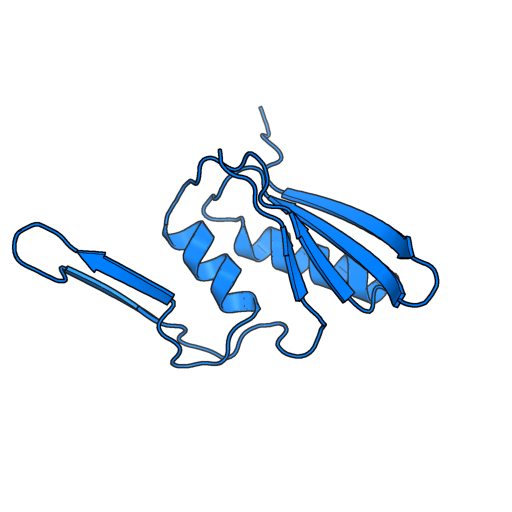-13.169 -21.677 1.00 95.25 86 ASP A C 1
ATOM 621 O O . ASP A 1 86 ? 17.256 -13.987 -21.314 1.00 95.25 86 ASP A O 1
ATOM 625 N N . GLY A 1 87 ? 15.375 -12.836 -20.896 1.00 93.88 87 GLY A N 1
ATOM 626 C CA . GLY A 1 87 ? 15.111 -13.405 -19.574 1.00 93.88 87 GLY A CA 1
ATOM 627 C C . GLY A 1 87 ? 14.890 -12.358 -18.479 1.00 93.88 87 GLY A C 1
ATOM 628 O O . GLY A 1 87 ? 14.557 -11.202 -18.745 1.00 93.88 87 GLY A O 1
ATOM 629 N N . VAL A 1 88 ? 15.026 -12.785 -17.219 1.00 93.19 88 VAL A N 1
ATOM 630 C CA . VAL A 1 88 ? 14.890 -11.909 -16.043 1.00 93.19 88 VAL A CA 1
ATOM 631 C C . VAL A 1 88 ? 16.091 -10.968 -15.972 1.00 93.19 88 VAL A C 1
ATOM 633 O O . VAL A 1 88 ? 17.231 -11.424 -15.947 1.00 93.19 88 VAL A O 1
ATOM 636 N N . VAL A 1 89 ? 15.829 -9.664 -15.910 1.00 94.69 89 VAL A N 1
ATOM 637 C CA . VAL A 1 89 ? 16.858 -8.614 -15.819 1.00 94.69 89 VAL A CA 1
ATOM 638 C C . VAL A 1 89 ? 16.884 -7.900 -14.473 1.00 94.69 89 VAL A C 1
ATOM 640 O O . VAL A 1 89 ? 17.909 -7.327 -14.123 1.00 94.69 89 VAL A O 1
ATOM 643 N N . ASP A 1 90 ? 15.786 -7.938 -13.719 1.00 92.12 90 ASP A N 1
ATOM 644 C CA . ASP A 1 90 ? 15.732 -7.427 -12.349 1.00 92.12 90 ASP A CA 1
ATOM 645 C C . ASP A 1 90 ? 14.721 -8.237 -11.530 1.00 92.12 90 ASP A C 1
ATOM 647 O O . ASP A 1 90 ? 13.735 -8.755 -12.062 1.00 92.12 90 ASP A O 1
ATOM 651 N N . ALA A 1 91 ? 14.969 -8.350 -10.233 1.00 92.75 91 ALA A N 1
ATOM 652 C CA . ALA A 1 91 ? 14.078 -8.983 -9.277 1.00 92.75 91 ALA A CA 1
ATOM 653 C C . ALA A 1 91 ? 14.156 -8.217 -7.959 1.00 92.75 91 ALA A C 1
ATOM 655 O O . ALA A 1 91 ? 15.228 -8.100 -7.366 1.00 92.75 91 ALA A O 1
ATOM 656 N N . GLN A 1 92 ? 13.014 -7.725 -7.482 1.00 94.44 92 GLN A N 1
ATOM 657 C CA . GLN A 1 92 ? 12.946 -6.979 -6.230 1.00 94.44 92 GLN A CA 1
ATOM 658 C C . GLN A 1 92 ? 12.144 -7.765 -5.203 1.00 94.44 92 GLN A C 1
ATOM 660 O O . GLN A 1 92 ? 11.037 -8.241 -5.473 1.00 94.44 92 GLN A O 1
ATOM 665 N N . SER A 1 93 ? 12.729 -7.880 -4.016 1.00 94.38 93 SER A N 1
ATOM 666 C CA . SER A 1 93 ? 12.145 -8.524 -2.847 1.00 94.38 93 SER A CA 1
ATOM 667 C C . SER A 1 93 ? 12.126 -7.544 -1.684 1.00 94.38 93 SER A C 1
ATOM 669 O O . SER A 1 93 ? 12.923 -6.607 -1.633 1.00 94.38 93 SER A O 1
ATOM 671 N N . THR A 1 94 ? 11.249 -7.780 -0.716 1.00 93.75 94 THR A N 1
ATOM 672 C CA . THR A 1 94 ? 11.261 -7.027 0.537 1.00 93.75 94 THR A CA 1
ATOM 673 C C . THR A 1 94 ? 12.550 -7.295 1.321 1.00 93.75 94 THR A C 1
ATOM 675 O O . THR A 1 94 ? 12.930 -8.444 1.555 1.00 93.75 94 THR A O 1
ATOM 678 N N . TYR A 1 95 ? 13.224 -6.234 1.768 1.00 89.06 95 TYR A N 1
ATOM 679 C CA . TYR A 1 95 ? 14.444 -6.347 2.584 1.00 89.06 95 TYR A CA 1
ATOM 680 C C . TYR A 1 95 ? 14.153 -6.451 4.083 1.00 89.06 95 TYR A C 1
ATOM 682 O O . TYR A 1 95 ? 14.900 -7.074 4.833 1.00 89.06 95 TYR A O 1
ATOM 690 N N . GLN A 1 96 ? 13.054 -5.844 4.523 1.00 93.25 96 GLN A N 1
ATOM 691 C CA . GLN A 1 96 ? 12.640 -5.776 5.919 1.00 93.25 96 GLN A CA 1
ATOM 692 C C . GLN A 1 96 ? 11.166 -6.137 6.048 1.00 93.25 96 GLN A C 1
ATOM 694 O O . GLN A 1 96 ? 10.407 -6.039 5.084 1.00 93.25 96 GLN A O 1
ATOM 699 N N . THR A 1 97 ? 10.772 -6.547 7.250 1.00 95.69 97 THR A N 1
ATOM 700 C CA . THR A 1 97 ? 9.370 -6.782 7.579 1.00 95.69 97 THR A CA 1
ATOM 701 C C . THR A 1 97 ? 8.586 -5.483 7.423 1.00 95.69 97 THR A C 1
ATOM 703 O O . THR A 1 97 ? 9.020 -4.423 7.888 1.00 95.69 97 THR A O 1
ATOM 706 N N . GLY A 1 98 ? 7.446 -5.580 6.744 1.00 95.06 98 GLY A N 1
ATOM 707 C CA . GLY A 1 98 ? 6.546 -4.473 6.486 1.00 95.06 98 GLY A CA 1
ATOM 708 C C . GLY A 1 98 ? 6.025 -3.819 7.759 1.00 95.06 98 GLY A C 1
ATOM 709 O O . GLY A 1 98 ? 6.038 -4.380 8.854 1.00 95.06 98 GLY A O 1
ATOM 710 N N . PHE A 1 99 ? 5.562 -2.589 7.589 1.00 96.38 99 PHE A N 1
ATOM 711 C CA . PHE A 1 99 ? 5.014 -1.767 8.656 1.00 96.38 99 PHE A CA 1
ATOM 712 C C . PHE A 1 99 ? 3.760 -2.381 9.311 1.00 96.38 99 PHE A C 1
ATOM 714 O O . PHE A 1 99 ? 3.581 -2.239 10.520 1.00 96.38 99 PHE A O 1
ATOM 721 N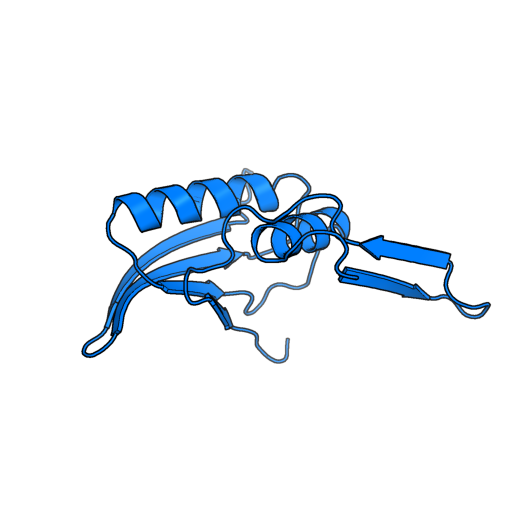 N . ASP A 1 100 ? 2.891 -3.037 8.538 1.00 96.12 100 ASP A N 1
ATOM 722 C CA . ASP A 1 100 ? 1.613 -3.557 9.026 1.00 96.12 100 ASP A CA 1
ATOM 723 C C . ASP A 1 100 ? 1.244 -4.876 8.345 1.00 96.12 100 ASP A C 1
ATOM 725 O O . ASP A 1 100 ? 0.843 -4.896 7.185 1.00 96.12 100 ASP A O 1
ATOM 729 N N . LEU A 1 101 ? 1.377 -5.979 9.081 1.00 96.12 101 LEU A N 1
ATOM 730 C CA . LEU A 1 101 ? 1.137 -7.332 8.563 1.00 96.12 101 LEU A CA 1
ATOM 731 C C . LEU A 1 101 ? -0.158 -7.968 9.062 1.00 96.12 101 LEU A C 1
ATOM 733 O O . LEU A 1 101 ? -0.542 -9.043 8.609 1.00 96.12 101 LEU A O 1
ATOM 737 N N . THR A 1 102 ? -0.795 -7.352 10.052 1.00 96.06 102 THR A N 1
ATOM 738 C CA . THR A 1 102 ? -1.881 -7.984 10.809 1.00 96.06 102 THR A CA 1
ATOM 739 C C . THR A 1 102 ? -3.216 -7.307 10.583 1.00 96.06 102 THR A C 1
ATOM 741 O O . THR A 1 102 ? -4.255 -7.938 10.774 1.00 96.06 102 THR A O 1
ATOM 744 N N . THR A 1 103 ? -3.216 -6.039 10.169 1.00 96.62 103 THR A N 1
ATOM 745 C CA . THR A 1 103 ? -4.458 -5.335 9.863 1.00 96.62 103 THR A CA 1
ATOM 746 C C . THR A 1 103 ? -5.096 -5.950 8.616 1.00 96.62 103 THR A C 1
ATOM 748 O O . THR A 1 103 ? -4.445 -5.980 7.570 1.00 96.62 103 THR A O 1
ATOM 751 N N . PRO A 1 104 ? -6.362 -6.410 8.678 1.00 97.31 104 PRO A N 1
ATOM 752 C CA . PRO A 1 104 ? -7.070 -6.906 7.506 1.00 97.31 104 PRO A CA 1
ATOM 753 C C . PRO A 1 104 ? -7.026 -5.887 6.364 1.00 97.31 104 PRO A C 1
ATOM 755 O O . PRO A 1 104 ? -7.507 -4.759 6.514 1.00 97.31 104 PRO A O 1
ATOM 758 N N . LEU A 1 105 ? -6.444 -6.296 5.237 1.00 97.81 105 LEU A N 1
ATOM 759 C CA . LEU A 1 105 ? -6.235 -5.465 4.058 1.00 97.81 105 LEU A CA 1
ATOM 760 C C . LEU A 1 105 ? -7.036 -6.013 2.878 1.00 97.81 105 LEU A C 1
ATOM 762 O O . LEU A 1 105 ? -6.916 -7.182 2.517 1.00 97.81 105 LEU A O 1
ATOM 766 N N . VAL A 1 106 ? -7.806 -5.142 2.235 1.00 97.69 106 VAL A N 1
ATOM 767 C CA . VAL A 1 106 ? -8.435 -5.406 0.938 1.00 97.69 106 VAL A CA 1
ATOM 768 C C . VAL A 1 106 ? -7.821 -4.476 -0.096 1.00 97.69 106 VAL A C 1
ATOM 770 O O . VAL A 1 106 ? -7.749 -3.267 0.117 1.00 97.69 106 VAL A O 1
ATOM 773 N N . VAL A 1 107 ? -7.419 -5.020 -1.241 1.00 97.88 107 VAL A N 1
ATOM 774 C CA . 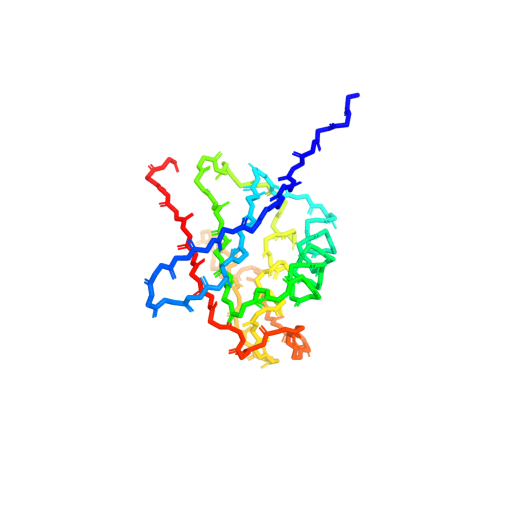VAL A 1 107 ? -6.970 -4.221 -2.386 1.00 97.88 107 VAL A CA 1
ATOM 775 C C . VAL A 1 107 ? -8.104 -4.157 -3.400 1.00 97.88 107 VAL A C 1
ATOM 777 O O . VAL A 1 107 ? -8.556 -5.186 -3.898 1.00 97.88 107 VAL A O 1
ATOM 780 N N . PHE A 1 108 ? -8.588 -2.950 -3.694 1.00 96.94 108 PHE A N 1
ATOM 781 C CA . PHE A 1 108 ? -9.689 -2.742 -4.626 1.00 96.94 108 PHE A CA 1
ATOM 782 C C . PHE A 1 108 ? -9.163 -2.241 -5.971 1.00 96.94 108 PHE A C 1
ATOM 784 O O . PHE A 1 108 ? -8.676 -1.116 -6.081 1.00 96.94 108 PHE A O 1
ATOM 791 N N . VAL A 1 109 ? -9.281 -3.085 -6.992 1.00 96.69 109 VAL A N 1
ATOM 792 C CA . VAL A 1 109 ? -8.837 -2.824 -8.368 1.00 96.69 109 VAL A CA 1
ATOM 793 C C . VAL A 1 109 ? -10.021 -2.815 -9.339 1.00 96.69 109 VAL A C 1
ATOM 795 O O . VAL A 1 109 ? -11.118 -3.262 -9.003 1.00 96.69 109 VAL A O 1
ATOM 798 N N . ASN A 1 110 ? -9.812 -2.287 -10.545 1.00 93.25 110 ASN A N 1
ATOM 799 C CA . ASN A 1 110 ? -10.746 -2.385 -11.668 1.00 93.25 110 ASN A CA 1
ATOM 800 C C . ASN A 1 110 ? -9.994 -2.726 -12.965 1.00 93.25 110 ASN A C 1
ATOM 802 O O . ASN A 1 110 ? -8.771 -2.765 -12.978 1.00 93.25 110 ASN A O 1
ATOM 806 N N . SER A 1 111 ? -10.734 -2.985 -14.042 1.00 84.69 111 SER A N 1
ATOM 807 C CA . SER A 1 111 ? -10.213 -3.472 -15.331 1.00 84.69 111 SER A CA 1
ATOM 808 C C . SER A 1 111 ? -9.542 -2.407 -16.215 1.00 84.69 111 SER A C 1
ATOM 810 O O . SER A 1 111 ? -9.467 -2.611 -17.423 1.00 84.69 111 SER A O 1
ATOM 812 N N . ASN A 1 112 ? -9.154 -1.260 -15.651 1.00 58.09 112 ASN A N 1
ATOM 813 C CA . ASN A 1 112 ? -8.626 -0.125 -16.418 1.00 58.09 112 ASN A CA 1
ATOM 814 C C . ASN A 1 112 ? -7.165 -0.313 -16.823 1.00 58.09 112 ASN A C 1
ATOM 816 O O . ASN A 1 112 ? -6.410 -0.902 -16.020 1.00 58.09 112 ASN A O 1
#